Protein AF-A0A7V5ELS0-F1 (afdb_monomer_lite)

Foldseek 3Di:
DDPPDPPQALVLLLVCLQVQLVVQLVVLVVVVVVCVVVVNDDPPDDPLNVSLVSSVVSLVCLVVVLVVVVVVVSRVSSNVSNVVNSVVSVVVSCVVNVCVVPVD

Secondary structure (DSSP, 8-state):
---------HHHHHHHHHHHHHHHHHHHHHHHHHHHHTT-S-TTS-HHHHHHHHHHHHHHTTHHHHHHHHHSTT-HHHHHHHHHHHHHHHHHHHHHHSHHHH--

Structure (mmCIF, N/CA/C/O backbone):
data_AF-A0A7V5ELS0-F1
#
_entry.id   AF-A0A7V5ELS0-F1
#
loop_
_atom_site.group_PDB
_atom_site.id
_atom_site.type_symbol
_atom_site.label_atom_id
_atom_site.label_alt_id
_atom_site.label_comp_id
_atom_site.label_asym_id
_atom_site.label_entity_id
_atom_site.label_seq_id
_atom_site.pdbx_PDB_ins_code
_atom_site.Cartn_x
_atom_site.Cartn_y
_atom_site.Cartn_z
_atom_site.occupancy
_atom_site.B_iso_or_equiv
_atom_site.auth_seq_id
_atom_site.auth_comp_id
_atom_site.auth_asym_id
_atom_site.auth_atom_id
_atom_site.pdbx_PDB_model_num
ATOM 1 N N . MET A 1 1 ? -25.639 16.045 24.629 1.00 43.44 1 MET A N 1
ATOM 2 C CA . MET A 1 1 ? -25.004 14.778 24.197 1.00 43.44 1 MET A CA 1
ATOM 3 C C . MET A 1 1 ? -24.579 14.907 22.736 1.00 43.44 1 MET A C 1
ATOM 5 O O . MET A 1 1 ? -25.321 14.530 21.839 1.00 43.44 1 MET A O 1
ATOM 9 N N . THR A 1 2 ? -23.427 15.526 22.477 1.00 42.56 2 THR A N 1
ATOM 10 C CA . THR A 1 2 ? -22.899 15.737 21.122 1.00 42.56 2 THR A CA 1
ATOM 11 C C . THR A 1 2 ? -22.137 14.495 20.660 1.00 42.56 2 THR A C 1
ATOM 13 O O . THR A 1 2 ? -21.134 14.097 21.240 1.00 42.56 2 THR A O 1
ATOM 16 N N . LYS A 1 3 ? -22.658 13.869 19.604 1.00 45.53 3 LYS A N 1
ATOM 17 C CA . LYS A 1 3 ? -22.194 12.633 18.956 1.00 45.53 3 LYS A CA 1
ATOM 18 C C . LYS A 1 3 ? -20.929 12.858 18.102 1.00 45.53 3 LYS A C 1
ATOM 20 O O . LYS A 1 3 ? -20.877 12.476 16.940 1.00 45.53 3 LYS A O 1
ATOM 25 N N . PHE A 1 4 ? -19.910 13.511 18.650 1.00 48.09 4 PHE A N 1
ATOM 26 C CA . PHE A 1 4 ? -18.614 13.655 17.986 1.00 48.09 4 PHE A CA 1
ATOM 27 C C . PHE A 1 4 ? -17.647 12.620 18.572 1.00 48.09 4 PHE A C 1
ATOM 29 O O . PHE A 1 4 ? -17.567 12.498 19.785 1.00 48.09 4 PHE A O 1
ATOM 36 N N . TYR A 1 5 ? -16.913 11.902 17.712 1.00 49.44 5 TYR A N 1
ATOM 37 C CA . TYR A 1 5 ? -15.861 10.917 18.041 1.00 49.44 5 TYR A CA 1
ATOM 38 C C . TYR A 1 5 ? -16.224 9.428 18.208 1.00 49.44 5 TYR A C 1
ATOM 40 O O . TYR A 1 5 ? -15.527 8.695 18.902 1.00 49.44 5 TYR A O 1
ATOM 48 N N . GLN A 1 6 ? -17.163 8.898 17.423 1.00 53.97 6 GLN A N 1
ATOM 49 C CA . GLN A 1 6 ? -17.016 7.509 16.948 1.00 53.97 6 GLN A CA 1
ATOM 50 C C . GLN A 1 6 ? -16.199 7.509 15.644 1.00 53.97 6 GLN A C 1
ATOM 52 O O . GLN A 1 6 ? -16.725 7.302 14.559 1.00 53.97 6 GLN A O 1
ATOM 57 N N . LYS A 1 7 ? -14.897 7.823 15.736 1.00 59.88 7 LYS A N 1
ATOM 58 C CA . LYS A 1 7 ? -13.959 7.730 14.595 1.00 59.88 7 LYS A CA 1
ATOM 59 C C . LYS A 1 7 ? -13.471 6.293 14.344 1.00 59.88 7 LYS A C 1
ATOM 61 O O . LYS A 1 7 ? -12.667 6.072 13.447 1.00 59.88 7 LYS A O 1
ATOM 66 N N . ASN A 1 8 ? -13.949 5.320 15.115 1.00 70.00 8 ASN A N 1
ATOM 67 C CA . ASN A 1 8 ? -13.645 3.914 14.904 1.00 70.00 8 ASN A CA 1
ATOM 68 C C . ASN A 1 8 ? -14.603 3.322 13.858 1.00 70.00 8 ASN A C 1
ATOM 70 O O . ASN A 1 8 ? -15.624 2.748 14.217 1.00 70.00 8 ASN A O 1
ATOM 74 N N . ASN A 1 9 ? -14.284 3.496 12.575 1.00 84.06 9 ASN A N 1
ATOM 75 C CA . ASN A 1 9 ? -15.091 2.970 11.475 1.00 84.06 9 ASN A CA 1
ATOM 76 C C . ASN A 1 9 ? -14.255 2.053 10.588 1.00 84.06 9 ASN A C 1
ATOM 78 O O . ASN A 1 9 ? -13.167 2.420 10.144 1.00 84.06 9 ASN A O 1
ATOM 82 N N . LEU A 1 10 ? -14.822 0.895 10.251 1.00 86.44 10 LEU A N 1
ATOM 83 C CA . LEU A 1 10 ? -14.217 -0.071 9.335 1.00 86.44 10 LEU A CA 1
ATOM 84 C C . LEU A 1 10 ? -13.834 0.571 7.991 1.00 86.44 10 LEU A C 1
ATOM 86 O O . LEU A 1 10 ? -12.741 0.350 7.482 1.00 86.44 10 LEU A O 1
ATOM 90 N N . GLN A 1 11 ? -14.713 1.421 7.455 1.00 88.19 11 GLN A N 1
ATOM 91 C CA . GLN A 1 11 ? -14.507 2.131 6.188 1.00 88.19 11 GLN A CA 1
ATOM 92 C C . GLN A 1 11 ? -13.285 3.057 6.216 1.00 88.19 11 GLN A C 1
ATOM 94 O O . GLN A 1 11 ? -12.556 3.127 5.231 1.00 88.19 11 GLN A O 1
ATOM 99 N N . LEU A 1 12 ? -13.029 3.734 7.345 1.00 88.38 12 LEU A N 1
ATOM 100 C CA . LEU A 1 12 ? -11.827 4.558 7.504 1.00 88.38 12 LEU A CA 1
ATOM 101 C C . LEU A 1 12 ? -10.571 3.688 7.468 1.00 88.38 12 LEU A C 1
ATOM 103 O O . LEU A 1 12 ? -9.610 4.038 6.791 1.00 88.38 12 LEU A O 1
ATOM 107 N N . GLY A 1 13 ? -10.605 2.539 8.144 1.00 88.56 13 GLY A N 1
ATOM 108 C CA . GLY A 1 13 ? -9.513 1.570 8.118 1.00 88.56 13 GLY A CA 1
ATOM 109 C C . GLY A 1 13 ? -9.210 1.062 6.712 1.00 88.56 13 GLY A C 1
ATOM 110 O O . GLY A 1 13 ? -8.056 1.066 6.297 1.00 88.56 13 GLY A O 1
ATOM 111 N N . ILE A 1 14 ? -10.249 0.692 5.960 1.00 91.69 14 ILE A N 1
ATOM 112 C CA . ILE A 1 14 ? -10.109 0.250 4.565 1.00 91.69 14 ILE A CA 1
ATOM 113 C C . ILE A 1 14 ? -9.521 1.372 3.703 1.00 91.69 14 ILE A C 1
ATOM 115 O O . ILE A 1 14 ? -8.592 1.134 2.940 1.00 91.69 14 ILE A O 1
ATOM 119 N N . GLY A 1 15 ? -10.023 2.602 3.844 1.00 92.62 15 GLY A N 1
ATOM 120 C CA . GLY A 1 15 ? -9.504 3.749 3.100 1.00 92.62 15 GLY A CA 1
ATOM 121 C C . GLY A 1 15 ? -8.019 3.993 3.371 1.00 92.62 15 GLY A C 1
ATOM 122 O O . GLY A 1 15 ? -7.247 4.171 2.434 1.00 92.62 15 GLY A O 1
ATOM 123 N N . ILE A 1 16 ? -7.603 3.938 4.638 1.00 91.25 16 ILE A N 1
ATOM 124 C CA . ILE A 1 16 ? -6.196 4.096 5.027 1.00 91.25 16 ILE A CA 1
ATOM 125 C C . ILE A 1 16 ? -5.340 2.960 4.457 1.00 91.25 16 ILE A C 1
ATOM 127 O O . ILE A 1 16 ? -4.329 3.250 3.825 1.00 91.25 16 ILE A O 1
ATOM 131 N N . GLY A 1 17 ? -5.768 1.703 4.616 1.00 91.00 17 GLY A N 1
ATOM 132 C CA . GLY A 1 17 ? -5.033 0.529 4.130 1.00 91.00 17 GLY A CA 1
ATOM 133 C C . GLY A 1 17 ? -5.014 0.359 2.606 1.00 91.00 17 GLY A C 1
ATOM 134 O O . GLY A 1 17 ? -4.350 -0.528 2.095 1.00 91.00 17 GLY A O 1
ATOM 135 N N . LEU A 1 18 ? -5.742 1.182 1.847 1.00 94.00 18 LEU A N 1
ATOM 136 C CA . LEU A 1 18 ? -5.635 1.227 0.383 1.00 94.00 18 LEU A CA 1
ATOM 137 C C . LEU A 1 18 ? -4.842 2.444 -0.089 1.00 94.00 18 LEU A C 1
ATOM 139 O O . LEU A 1 18 ? -3.972 2.330 -0.952 1.00 94.00 18 LEU A O 1
ATOM 143 N N . LEU A 1 19 ? -5.128 3.617 0.478 1.00 94.75 19 LEU A N 1
ATOM 144 C CA . LEU A 1 19 ? -4.491 4.863 0.062 1.00 94.75 19 LEU A CA 1
ATOM 145 C C . LEU A 1 19 ? -3.025 4.922 0.478 1.00 94.75 19 LEU A C 1
ATOM 147 O O . LEU A 1 19 ? -2.198 5.393 -0.301 1.00 94.75 19 LEU A O 1
ATOM 151 N N . LEU A 1 20 ? -2.689 4.455 1.683 1.00 94.12 20 LEU A N 1
ATOM 152 C CA . LEU A 1 20 ? -1.322 4.536 2.183 1.00 94.12 20 LEU A CA 1
ATOM 153 C C . LEU A 1 20 ? -0.356 3.681 1.339 1.00 94.12 20 LEU A C 1
ATOM 155 O O . LEU A 1 20 ? 0.634 4.249 0.867 1.00 94.12 20 LEU A O 1
ATOM 159 N N . PRO A 1 21 ? -0.638 2.395 1.038 1.00 94.12 21 PRO A N 1
ATOM 160 C CA . PRO A 1 21 ? 0.191 1.616 0.120 1.00 94.12 21 PRO A CA 1
ATOM 161 C C . PRO A 1 21 ? 0.282 2.238 -1.270 1.00 94.12 21 PRO A C 1
ATOM 163 O O . PRO A 1 21 ? 1.365 2.291 -1.844 1.00 94.12 21 PRO A O 1
ATOM 166 N N . LEU A 1 22 ? -0.821 2.768 -1.808 1.00 94.25 22 LEU A N 1
ATOM 167 C CA . LEU A 1 22 ? -0.825 3.383 -3.135 1.00 94.25 22 LEU A CA 1
ATOM 168 C C . LEU A 1 22 ? 0.115 4.597 -3.205 1.00 94.25 22 LEU A C 1
ATOM 170 O O . LEU A 1 22 ? 0.919 4.710 -4.130 1.00 94.25 22 LEU A O 1
ATOM 174 N N . LEU A 1 23 ? 0.057 5.482 -2.207 1.00 95.69 23 LEU A N 1
ATOM 175 C CA . LEU A 1 23 ? 0.945 6.644 -2.119 1.00 95.69 23 LEU A CA 1
ATOM 176 C C . LEU A 1 23 ? 2.413 6.226 -2.013 1.00 95.69 23 LEU A C 1
ATOM 178 O O . LEU A 1 23 ? 3.267 6.791 -2.694 1.00 95.69 23 LEU A O 1
ATOM 182 N N . VAL A 1 24 ? 2.705 5.218 -1.190 1.00 94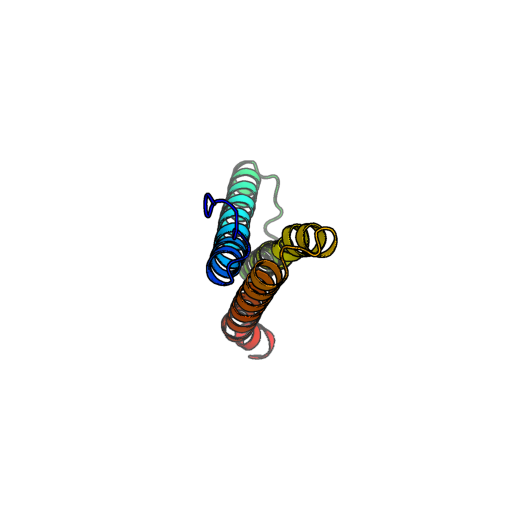.75 24 VAL A N 1
ATOM 183 C CA . VAL A 1 24 ? 4.069 4.707 -1.004 1.00 94.75 24 VAL A CA 1
ATOM 184 C C . VAL A 1 24 ? 4.583 4.036 -2.271 1.00 94.75 24 VAL A C 1
ATOM 186 O O . VAL A 1 24 ? 5.739 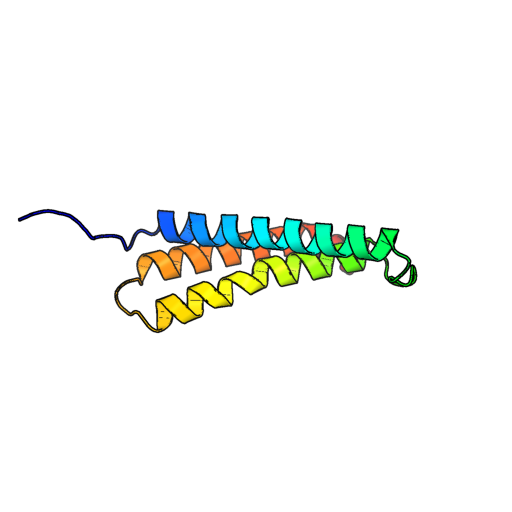4.242 -2.630 1.00 94.75 24 VAL A O 1
ATOM 189 N N . TYR A 1 25 ? 3.733 3.304 -2.991 1.00 94.62 25 TYR A N 1
ATOM 190 C CA . TYR A 1 25 ? 4.078 2.714 -4.280 1.00 94.62 25 TYR A CA 1
ATOM 191 C C . TYR A 1 25 ? 4.533 3.785 -5.273 1.00 94.62 25 TYR A C 1
ATOM 193 O O . TYR A 1 25 ? 5.641 3.695 -5.799 1.00 94.62 25 TYR A O 1
ATOM 201 N N . PHE A 1 26 ? 3.728 4.834 -5.480 1.00 94.81 26 PHE A N 1
ATOM 202 C CA . PHE A 1 26 ? 4.086 5.932 -6.384 1.00 94.81 26 PHE A CA 1
ATOM 203 C C . PHE A 1 26 ? 5.333 6.689 -5.925 1.00 94.81 26 PHE A C 1
ATOM 205 O O . PHE A 1 26 ? 6.183 7.021 -6.750 1.00 94.81 26 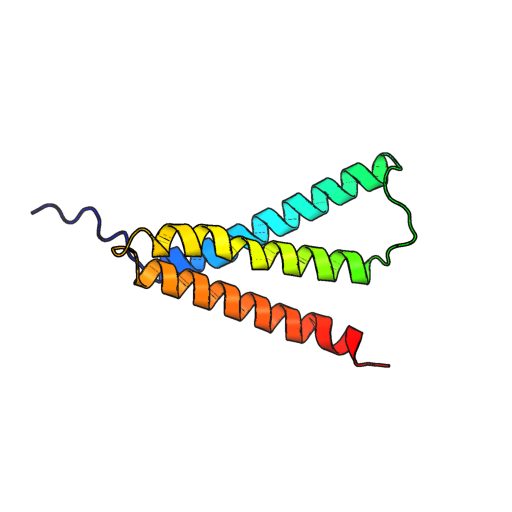PHE A O 1
ATOM 212 N N . LEU A 1 27 ? 5.473 6.926 -4.619 1.00 95.56 27 LEU A N 1
ATOM 213 C CA . LEU A 1 27 ? 6.639 7.597 -4.052 1.00 95.56 27 LEU A CA 1
ATOM 214 C C . LEU A 1 27 ? 7.922 6.796 -4.295 1.00 95.56 27 LEU A C 1
ATOM 216 O O . LEU A 1 27 ? 8.899 7.348 -4.795 1.00 95.56 27 LEU A O 1
ATOM 220 N N . LEU A 1 28 ? 7.917 5.493 -4.003 1.00 93.31 28 LEU A N 1
ATOM 221 C CA . LEU A 1 28 ? 9.066 4.620 -4.247 1.00 93.31 28 LEU A CA 1
ATOM 222 C C . LEU A 1 28 ? 9.397 4.557 -5.739 1.00 93.31 28 LEU A C 1
ATOM 224 O O . LEU A 1 28 ? 10.561 4.689 -6.111 1.00 93.31 28 LEU A O 1
ATOM 228 N N . HIS A 1 29 ? 8.387 4.421 -6.600 1.00 91.44 29 HIS A N 1
ATOM 229 C CA . HIS A 1 29 ? 8.597 4.396 -8.044 1.00 91.44 29 HIS A CA 1
ATOM 230 C C . HIS A 1 29 ? 9.185 5.714 -8.573 1.00 91.44 29 HIS A C 1
ATOM 232 O O . HIS A 1 29 ? 10.064 5.688 -9.435 1.00 91.44 29 HIS A O 1
ATOM 238 N N . GLY A 1 30 ? 8.743 6.853 -8.033 1.00 91.38 30 GLY A N 1
ATOM 239 C CA . GLY A 1 30 ? 9.279 8.176 -8.354 1.00 91.38 30 GLY A CA 1
ATOM 240 C C . GLY A 1 30 ? 10.730 8.349 -7.905 1.00 91.38 30 GLY A C 1
ATOM 241 O O . GLY A 1 30 ? 11.555 8.820 -8.685 1.00 91.38 30 GLY A O 1
ATOM 242 N N . ILE A 1 31 ? 11.073 7.899 -6.693 1.00 91.00 31 ILE A N 1
ATOM 243 C CA . ILE A 1 31 ? 12.463 7.885 -6.206 1.00 91.00 31 ILE A CA 1
ATOM 244 C C . ILE A 1 31 ? 13.341 7.050 -7.141 1.00 91.00 31 ILE A C 1
ATOM 246 O O . ILE A 1 31 ? 14.408 7.504 -7.550 1.00 91.00 31 ILE A O 1
ATOM 250 N N . TYR A 1 32 ? 12.879 5.859 -7.529 1.00 87.94 32 TYR A N 1
ATOM 251 C CA . TYR A 1 32 ? 13.598 5.007 -8.475 1.00 87.94 32 TYR A CA 1
ATOM 252 C C . TYR A 1 32 ? 13.812 5.693 -9.827 1.00 87.94 32 TYR A C 1
ATOM 254 O O . TYR A 1 32 ? 14.929 5.672 -10.334 1.00 87.94 32 TYR A O 1
ATOM 262 N N . ALA A 1 33 ? 12.788 6.345 -10.382 1.00 87.56 33 ALA A N 1
ATOM 263 C CA . ALA A 1 33 ? 12.903 7.058 -11.653 1.00 87.56 33 ALA A CA 1
ATOM 264 C C . ALA A 1 33 ? 13.933 8.202 -11.593 1.00 87.56 33 ALA A C 1
ATOM 266 O O . ALA A 1 33 ? 14.702 8.391 -12.533 1.00 87.56 33 ALA A O 1
ATOM 267 N N . ILE A 1 34 ? 13.991 8.937 -10.478 1.00 90.00 34 ILE A N 1
ATOM 268 C CA . ILE A 1 34 ? 14.989 9.996 -10.266 1.00 90.00 34 ILE A CA 1
ATOM 269 C C . ILE A 1 34 ? 16.398 9.397 -10.155 1.00 90.00 34 ILE A C 1
ATOM 271 O O . ILE A 1 34 ? 17.346 9.926 -10.733 1.00 90.00 34 ILE A O 1
ATOM 275 N N . LEU A 1 35 ? 16.562 8.291 -9.426 1.00 87.94 35 LEU A N 1
ATOM 276 C CA . LEU A 1 35 ? 17.860 7.627 -9.279 1.00 87.94 35 LEU A CA 1
ATOM 277 C C . LEU A 1 35 ? 18.364 7.035 -10.606 1.00 87.94 35 LEU A C 1
ATOM 279 O O . LEU A 1 35 ? 19.561 7.109 -10.884 1.00 87.94 35 LEU A O 1
ATOM 283 N N . GLU A 1 36 ? 17.458 6.500 -11.428 1.00 85.81 36 GLU A N 1
ATOM 284 C CA . GLU A 1 36 ? 17.743 5.962 -12.765 1.00 85.81 36 GLU A CA 1
ATOM 285 C C . GLU A 1 36 ? 18.213 7.072 -13.714 1.00 85.81 36 GLU A C 1
ATOM 287 O O . GLU A 1 36 ? 19.259 6.935 -14.344 1.00 85.81 36 GLU A O 1
ATOM 292 N N . GLN A 1 37 ? 17.517 8.216 -13.736 1.00 85.00 37 GLN A N 1
ATOM 293 C CA . GLN A 1 37 ? 17.901 9.380 -14.548 1.00 85.00 37 GLN A CA 1
ATOM 294 C C . GLN A 1 37 ? 19.271 9.956 -14.169 1.00 85.00 37 GLN A C 1
ATOM 296 O O . GLN A 1 37 ? 20.002 10.430 -15.032 1.00 85.00 37 GLN A O 1
ATOM 301 N N . ASN A 1 38 ? 19.633 9.896 -12.887 1.00 87.00 38 ASN A N 1
ATOM 302 C CA . ASN A 1 38 ? 20.926 10.372 -12.397 1.00 87.00 38 ASN A CA 1
ATOM 303 C C . ASN A 1 38 ? 22.049 9.320 -12.514 1.00 87.00 38 ASN A C 1
ATOM 305 O O . ASN A 1 38 ? 23.149 9.555 -12.021 1.00 87.00 38 ASN A O 1
ATOM 309 N N . GLY A 1 39 ? 21.787 8.157 -13.123 1.00 82.31 39 GLY A N 1
ATOM 310 C CA . GLY A 1 39 ? 22.790 7.111 -13.347 1.00 82.31 39 GLY A CA 1
ATOM 311 C C . GLY A 1 39 ? 23.238 6.362 -12.087 1.00 82.31 39 GLY A C 1
ATOM 312 O O . GLY A 1 39 ? 24.238 5.649 -12.126 1.00 82.31 39 GLY A O 1
ATOM 313 N N . HIS A 1 40 ? 22.517 6.495 -10.969 1.00 77.00 40 HIS A N 1
ATOM 314 C CA . HIS A 1 40 ? 22.878 5.866 -9.691 1.00 77.00 40 HIS A CA 1
ATOM 315 C C . HIS A 1 40 ? 22.405 4.409 -9.565 1.00 77.00 40 HIS A C 1
ATOM 317 O O . HIS A 1 40 ? 22.747 3.737 -8.592 1.00 77.00 40 HIS A O 1
ATOM 323 N N . LEU A 1 41 ? 21.606 3.910 -10.512 1.00 74.88 41 LEU A N 1
ATOM 324 C CA . LEU A 1 41 ? 21.093 2.541 -10.493 1.00 74.88 41 LEU A CA 1
ATOM 325 C C . LEU A 1 41 ? 21.803 1.676 -11.529 1.00 74.88 41 LEU A C 1
ATOM 327 O O . LEU A 1 41 ? 21.864 2.007 -12.710 1.00 74.88 41 LEU A O 1
ATOM 331 N N . ALA A 1 42 ? 22.299 0.525 -11.080 1.00 66.19 42 ALA A N 1
ATOM 332 C CA . ALA A 1 42 ? 22.785 -0.507 -11.977 1.00 66.19 42 ALA A CA 1
ATOM 333 C C . ALA A 1 42 ? 21.594 -1.135 -12.724 1.00 66.19 42 ALA A C 1
ATOM 335 O O . ALA A 1 42 ? 20.672 -1.659 -12.099 1.00 66.19 42 ALA A O 1
ATOM 336 N N . ASN A 1 43 ? 21.652 -1.160 -14.059 1.00 67.50 43 ASN A N 1
ATOM 337 C CA . ASN A 1 43 ? 20.682 -1.844 -14.935 1.00 67.50 43 ASN A CA 1
ATOM 338 C C . ASN A 1 43 ? 20.638 -3.379 -14.744 1.00 67.50 43 ASN A C 1
ATOM 340 O O . ASN A 1 43 ? 19.996 -4.084 -15.517 1.00 67.50 43 ASN A O 1
ATOM 344 N N . SER A 1 44 ? 21.349 -3.921 -13.751 1.00 67.69 44 SER A N 1
ATOM 345 C CA . SER A 1 44 ? 21.444 -5.355 -13.478 1.00 67.69 44 SER A CA 1
ATOM 346 C C . SER A 1 44 ? 20.205 -5.929 -12.787 1.00 67.69 44 SER A C 1
ATOM 348 O O . SER A 1 44 ? 19.987 -7.137 -12.850 1.00 67.69 44 SER A O 1
ATOM 350 N N . ILE A 1 45 ? 19.381 -5.094 -12.144 1.00 71.00 45 ILE A N 1
ATOM 351 C CA . ILE A 1 45 ? 18.116 -5.536 -11.545 1.00 71.00 45 ILE A CA 1
ATOM 352 C C . ILE A 1 45 ? 17.018 -5.479 -12.607 1.00 71.00 45 ILE A C 1
ATOM 354 O O . ILE A 1 45 ? 16.741 -4.415 -13.162 1.00 71.00 45 ILE A O 1
ATOM 358 N N . SER A 1 46 ? 16.357 -6.611 -12.868 1.00 81.81 46 SER A N 1
ATOM 359 C CA . SER A 1 46 ? 15.256 -6.659 -13.832 1.00 81.81 46 SER A CA 1
ATOM 360 C C . SER A 1 46 ? 14.102 -5.745 -13.405 1.00 81.81 46 SER A C 1
ATOM 362 O O . SER A 1 46 ? 13.757 -5.641 -12.224 1.00 81.81 46 SER A O 1
ATOM 364 N N . VAL A 1 47 ? 13.477 -5.086 -14.385 1.00 82.25 47 VAL A N 1
ATOM 365 C CA . VAL A 1 47 ? 12.323 -4.195 -14.160 1.00 82.25 47 VAL A CA 1
ATOM 366 C C . VAL A 1 47 ? 11.198 -4.929 -13.421 1.00 82.25 47 VAL A C 1
ATOM 368 O O . VAL A 1 47 ? 10.607 -4.381 -12.492 1.00 82.25 47 VAL A O 1
ATOM 371 N N . GLU A 1 48 ? 10.980 -6.197 -13.769 1.00 83.81 48 GLU A N 1
ATOM 372 C CA . GLU A 1 48 ? 10.058 -7.126 -13.107 1.00 83.81 48 GLU A CA 1
ATOM 373 C C . GLU A 1 48 ? 10.370 -7.302 -11.613 1.00 83.81 48 GLU A C 1
ATOM 375 O O . GLU A 1 48 ? 9.493 -7.132 -10.765 1.00 83.81 48 GLU A O 1
ATOM 380 N N . PHE A 1 49 ? 11.626 -7.602 -11.259 1.00 83.50 49 PHE A N 1
ATOM 381 C CA . PHE A 1 49 ? 12.025 -7.790 -9.862 1.00 83.50 49 PHE A CA 1
ATOM 382 C C . PHE A 1 49 ? 11.861 -6.500 -9.049 1.00 83.50 49 PHE A C 1
ATOM 384 O O . PHE A 1 49 ? 11.392 -6.525 -7.905 1.00 83.50 49 PHE A O 1
ATOM 391 N N . ARG A 1 50 ? 12.190 -5.358 -9.663 1.00 87.19 50 ARG A N 1
ATOM 392 C CA . ARG A 1 50 ? 12.015 -4.028 -9.072 1.00 87.19 50 ARG A CA 1
ATOM 393 C C . ARG A 1 50 ? 10.545 -3.740 -8.768 1.00 87.19 50 ARG A C 1
ATOM 395 O O . ARG A 1 50 ? 10.222 -3.400 -7.632 1.00 87.19 50 ARG A O 1
ATOM 402 N N . GLN A 1 51 ? 9.651 -3.924 -9.739 1.00 89.50 51 GLN A N 1
ATOM 403 C CA . GLN A 1 51 ? 8.214 -3.688 -9.557 1.00 89.50 51 GLN A CA 1
ATOM 404 C C . GLN A 1 51 ? 7.608 -4.596 -8.481 1.00 89.50 51 GLN A C 1
ATOM 406 O O . GLN A 1 51 ? 6.887 -4.114 -7.605 1.00 89.50 51 GLN A O 1
ATOM 411 N N . ARG A 1 52 ? 7.963 -5.888 -8.488 1.00 90.19 52 ARG A N 1
ATOM 412 C CA . ARG A 1 52 ? 7.522 -6.870 -7.484 1.00 90.19 52 ARG A CA 1
ATOM 413 C C . ARG A 1 52 ? 7.908 -6.443 -6.067 1.00 90.19 52 ARG A C 1
ATOM 415 O O . ARG A 1 52 ? 7.063 -6.445 -5.172 1.00 90.19 52 ARG A O 1
ATOM 422 N N . THR A 1 53 ? 9.163 -6.031 -5.884 1.00 90.88 53 THR A N 1
ATOM 423 C CA . THR A 1 53 ? 9.706 -5.620 -4.580 1.00 90.88 53 THR A CA 1
ATOM 424 C C . THR A 1 53 ? 9.084 -4.312 -4.094 1.00 90.88 53 THR A C 1
ATOM 426 O O . THR A 1 53 ? 8.677 -4.223 -2.938 1.00 90.88 53 THR A O 1
ATOM 429 N N . ILE A 1 54 ? 8.953 -3.308 -4.969 1.00 93.06 54 ILE A N 1
ATOM 430 C CA . ILE A 1 54 ? 8.325 -2.021 -4.627 1.00 93.06 54 ILE A CA 1
ATOM 431 C C . ILE A 1 54 ? 6.869 -2.226 -4.200 1.00 93.06 54 ILE A C 1
ATOM 433 O O . ILE A 1 54 ? 6.441 -1.647 -3.203 1.00 93.06 54 ILE A O 1
ATOM 437 N N . ALA A 1 55 ? 6.119 -3.076 -4.906 1.00 92.81 55 ALA A N 1
ATOM 438 C CA . ALA A 1 55 ? 4.735 -3.373 -4.556 1.00 92.81 55 ALA A CA 1
ATOM 439 C C . ALA A 1 55 ? 4.612 -4.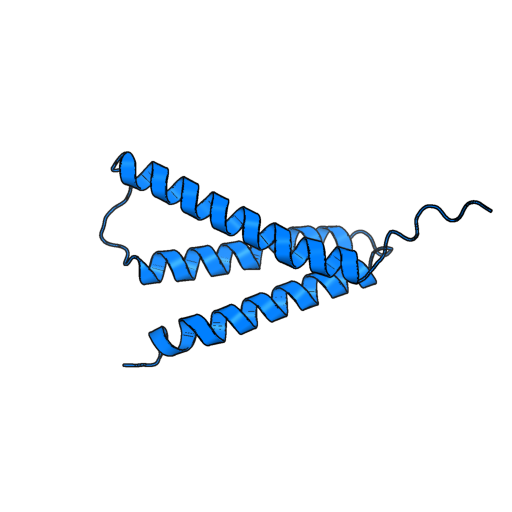062 -3.184 1.00 92.81 55 ALA A C 1
ATOM 441 O O . ALA A 1 55 ? 3.766 -3.668 -2.383 1.00 92.81 55 ALA A O 1
ATOM 442 N N . LEU A 1 56 ? 5.489 -5.020 -2.861 1.00 93.75 56 LEU A N 1
ATOM 443 C CA . LEU A 1 56 ? 5.514 -5.640 -1.529 1.00 93.75 56 LEU A CA 1
ATOM 444 C C . LEU A 1 56 ? 5.861 -4.639 -0.423 1.00 93.75 56 LEU A C 1
ATOM 446 O O . LEU A 1 56 ? 5.204 -4.630 0.616 1.00 93.75 56 LEU A O 1
ATOM 450 N N . LEU A 1 57 ? 6.867 -3.786 -0.640 1.00 94.19 57 LEU A N 1
ATOM 451 C CA . LEU A 1 57 ? 7.257 -2.749 0.321 1.00 94.19 57 LEU A CA 1
ATOM 452 C C . LEU A 1 57 ? 6.124 -1.749 0.563 1.00 94.19 57 LEU A C 1
ATOM 454 O O . LEU A 1 57 ? 5.883 -1.352 1.703 1.00 94.19 57 LEU A O 1
ATOM 458 N N . ALA A 1 58 ? 5.411 -1.379 -0.499 1.00 94.12 58 ALA A N 1
ATOM 459 C CA . ALA A 1 58 ? 4.248 -0.516 -0.414 1.00 94.12 58 ALA A CA 1
ATOM 460 C C . ALA A 1 58 ? 3.128 -1.149 0.422 1.00 94.12 58 ALA A C 1
ATOM 462 O O . ALA A 1 58 ? 2.600 -0.485 1.301 1.00 94.12 58 ALA A O 1
ATOM 463 N N . ILE A 1 59 ? 2.810 -2.432 0.224 1.00 93.94 59 ILE A N 1
ATOM 464 C CA . ILE A 1 59 ? 1.801 -3.141 1.035 1.00 93.94 59 ILE A CA 1
ATOM 465 C C . ILE A 1 59 ? 2.262 -3.281 2.493 1.00 93.94 59 ILE A C 1
ATOM 467 O O . ILE A 1 59 ? 1.478 -3.107 3.424 1.00 93.94 59 ILE A O 1
ATOM 471 N N . ALA A 1 60 ? 3.548 -3.555 2.718 1.00 94.38 60 ALA A N 1
ATOM 472 C CA . ALA A 1 60 ? 4.105 -3.724 4.058 1.00 94.38 60 ALA A CA 1
ATOM 473 C C . ALA A 1 60 ? 4.030 -2.448 4.917 1.00 94.38 60 ALA A C 1
ATOM 475 O O . ALA A 1 60 ? 4.105 -2.537 6.146 1.00 94.38 60 ALA A O 1
ATOM 476 N N . ILE A 1 61 ? 3.846 -1.268 4.312 1.00 94.62 61 ILE A N 1
ATOM 477 C CA . ILE A 1 61 ? 3.746 -0.010 5.057 1.00 94.62 61 ILE A CA 1
ATOM 478 C C . ILE A 1 61 ? 2.537 0.028 6.001 1.00 94.62 61 ILE A C 1
ATOM 480 O O . ILE A 1 61 ? 2.595 0.704 7.028 1.00 94.62 61 ILE A O 1
ATOM 484 N N . ASP A 1 62 ? 1.478 -0.738 5.714 1.00 92.69 62 ASP A N 1
ATOM 485 C CA . ASP A 1 62 ? 0.266 -0.806 6.539 1.00 92.69 62 ASP A CA 1
ATOM 486 C C . ASP A 1 62 ? 0.519 -1.371 7.942 1.00 92.69 62 ASP A C 1
ATOM 488 O O . ASP A 1 62 ? -0.262 -1.147 8.871 1.00 92.69 62 ASP A O 1
ATOM 492 N N . VAL A 1 63 ? 1.667 -2.018 8.162 1.00 91.31 63 VAL A N 1
ATOM 493 C CA . VAL A 1 63 ? 2.111 -2.422 9.501 1.00 91.31 63 VAL A CA 1
ATOM 494 C C . VAL A 1 63 ? 2.299 -1.206 10.421 1.00 91.31 63 VAL A C 1
ATOM 496 O O . VAL A 1 63 ? 2.065 -1.309 11.627 1.00 91.31 63 VAL A O 1
ATOM 499 N N . ILE A 1 64 ? 2.668 -0.037 9.881 1.00 91.69 64 ILE A N 1
ATOM 500 C CA . ILE A 1 64 ? 2.849 1.204 10.651 1.00 91.69 64 ILE A CA 1
ATOM 501 C C . ILE A 1 64 ? 1.527 1.667 11.291 1.00 91.69 64 ILE A C 1
ATOM 503 O O . ILE A 1 64 ? 1.477 1.748 12.527 1.00 91.69 64 ILE A O 1
ATOM 507 N N . PRO A 1 65 ? 0.445 1.946 10.529 1.00 86.06 65 PRO A N 1
ATOM 508 C CA . PRO A 1 65 ? -0.839 2.296 11.125 1.00 86.06 65 PRO A CA 1
ATOM 509 C C . PRO A 1 65 ? -1.392 1.155 11.983 1.00 86.06 65 PRO A C 1
ATOM 511 O O . PRO A 1 65 ? -1.959 1.422 13.042 1.00 86.06 65 PRO A O 1
ATOM 514 N N . MET A 1 66 ? -1.161 -0.110 11.615 1.00 86.94 66 MET A N 1
ATOM 515 C CA . MET A 1 66 ? -1.608 -1.251 12.417 1.00 86.94 66 MET A CA 1
ATOM 516 C C . MET A 1 66 ? -0.971 -1.257 13.815 1.00 86.94 66 MET A C 1
ATOM 518 O O . MET A 1 66 ? -1.676 -1.411 14.813 1.00 86.94 66 MET A O 1
ATOM 522 N N . ARG A 1 67 ? 0.339 -0.992 13.922 1.00 88.75 67 ARG A N 1
ATOM 523 C CA . ARG A 1 67 ? 1.043 -0.878 15.211 1.00 88.75 67 ARG A CA 1
ATOM 524 C C . ARG A 1 67 ? 0.568 0.327 16.025 1.00 88.75 67 ARG A C 1
ATOM 526 O O . ARG A 1 67 ? 0.447 0.235 17.248 1.00 88.75 67 ARG A O 1
ATOM 533 N N . TYR A 1 68 ? 0.272 1.445 15.362 1.00 87.88 68 TYR A N 1
ATOM 534 C CA . TYR A 1 68 ? -0.291 2.630 16.010 1.00 87.88 68 TYR A CA 1
ATOM 535 C C . TYR A 1 68 ? -1.683 2.348 16.604 1.00 87.88 68 TYR A C 1
ATOM 537 O O . TYR A 1 68 ? -1.917 2.618 17.785 1.00 87.88 68 TYR A O 1
ATOM 545 N N . TYR A 1 69 ? -2.587 1.733 15.834 1.00 84.88 69 TYR A N 1
ATOM 546 C CA . TYR A 1 69 ? -3.932 1.383 16.306 1.00 84.88 69 TYR A CA 1
ATOM 547 C C . TYR A 1 69 ? -3.925 0.272 17.355 1.00 84.88 69 TYR A C 1
ATOM 549 O O . TYR A 1 69 ? -4.729 0.311 18.280 1.00 84.88 69 TYR A O 1
ATOM 557 N N . GLN A 1 70 ? -2.979 -0.666 17.294 1.00 82.19 70 GLN A N 1
ATOM 558 C CA . GLN A 1 70 ? -2.835 -1.699 18.320 1.00 82.19 70 GLN A CA 1
ATOM 559 C C . GLN A 1 70 ? -2.504 -1.106 19.701 1.00 82.19 70 GLN A C 1
ATOM 561 O O . GLN A 1 70 ? -3.006 -1.588 20.720 1.00 82.19 70 GLN A O 1
ATOM 566 N N . LYS A 1 71 ? -1.701 -0.032 19.747 1.00 82.62 71 LYS A N 1
ATOM 567 C CA . LYS A 1 71 ? -1.419 0.709 20.988 1.00 82.62 71 LYS A CA 1
ATOM 568 C C . LYS A 1 71 ? -2.661 1.453 21.500 1.00 82.62 71 LYS A C 1
ATOM 570 O O . LYS A 1 71 ? -2.860 1.563 22.707 1.00 82.62 71 LYS A O 1
ATOM 575 N N . ASN A 1 72 ? -3.523 1.903 20.591 1.00 77.38 72 ASN A N 1
ATOM 576 C CA . ASN A 1 72 ? -4.753 2.632 20.881 1.00 77.38 72 ASN A CA 1
ATOM 577 C C . ASN A 1 72 ? -5.990 1.716 20.777 1.00 77.38 72 ASN A C 1
ATOM 579 O O . ASN A 1 72 ? -6.741 1.757 19.804 1.00 77.38 72 ASN A O 1
ATOM 583 N N . ARG A 1 73 ? -6.252 0.943 21.843 1.00 68.69 73 ARG A N 1
ATOM 584 C CA . ARG A 1 73 ? -7.353 -0.046 21.982 1.00 68.69 73 ARG A CA 1
ATOM 585 C C . ARG A 1 73 ? -8.763 0.436 21.586 1.00 68.69 73 ARG A C 1
ATOM 587 O O . ARG A 1 73 ? -9.642 -0.394 21.407 1.00 68.69 73 ARG A O 1
ATOM 594 N N . PHE A 1 74 ? -8.991 1.740 21.440 1.00 70.38 74 PHE A N 1
ATOM 595 C CA . PHE A 1 74 ? -10.264 2.324 21.003 1.00 70.38 74 PHE A CA 1
ATOM 596 C C . PHE A 1 74 ? -10.544 2.197 19.489 1.00 70.38 74 PHE A C 1
ATOM 598 O O . PHE A 1 74 ? -11.653 2.501 19.059 1.00 70.38 74 PHE A O 1
ATOM 605 N N . TRP A 1 75 ? -9.574 1.759 18.675 1.00 77.81 75 TRP A N 1
ATOM 606 C CA . TRP A 1 75 ? -9.641 1.790 17.201 1.00 77.81 75 TRP A CA 1
ATOM 607 C C . TRP A 1 75 ? -9.705 0.397 16.561 1.00 77.81 75 TRP A C 1
ATOM 609 O O . TRP A 1 75 ? -9.090 0.146 15.524 1.00 77.81 75 TRP A O 1
ATOM 619 N N . VAL A 1 76 ? -10.430 -0.530 17.189 1.00 81.81 76 VAL A N 1
ATOM 620 C CA . VAL A 1 76 ? -10.459 -1.945 16.783 1.00 81.81 76 VAL A CA 1
ATOM 621 C C . VAL A 1 76 ? -11.026 -2.136 15.373 1.00 81.81 76 VAL A C 1
ATOM 623 O O . VAL A 1 76 ? -10.439 -2.874 14.586 1.00 81.81 76 VAL A O 1
ATOM 626 N N . ASP A 1 77 ? -12.117 -1.460 15.011 1.00 84.69 77 ASP A N 1
ATOM 627 C CA . ASP A 1 77 ? -12.740 -1.626 13.687 1.00 84.69 77 ASP A CA 1
ATOM 628 C C . ASP A 1 77 ? -11.910 -0.977 12.581 1.00 84.69 77 ASP A C 1
ATOM 630 O O . ASP A 1 77 ? -11.795 -1.520 11.485 1.00 84.69 77 ASP A O 1
ATOM 634 N N . THR A 1 78 ? -11.259 0.146 12.884 1.00 86.19 78 THR A N 1
ATOM 635 C CA . THR A 1 78 ? -10.316 0.795 11.961 1.00 86.19 78 THR A CA 1
ATOM 636 C C . THR A 1 78 ? -9.110 -0.109 11.713 1.00 86.19 78 THR A C 1
ATOM 638 O O . THR A 1 78 ? -8.730 -0.327 10.567 1.00 86.19 78 THR A O 1
ATOM 641 N N . MET A 1 79 ? -8.552 -0.711 12.768 1.00 87.75 79 MET A N 1
ATOM 642 C CA . MET A 1 79 ? -7.463 -1.682 12.647 1.00 87.75 79 MET A CA 1
ATOM 643 C C . MET A 1 79 ? -7.873 -2.878 11.779 1.00 87.75 79 MET A C 1
ATOM 645 O O . MET A 1 79 ? -7.140 -3.236 10.863 1.00 87.75 79 MET A O 1
ATOM 649 N N . ARG A 1 80 ? -9.066 -3.449 12.006 1.00 89.56 80 ARG A N 1
ATOM 650 C CA . ARG A 1 80 ? -9.602 -4.542 11.173 1.00 89.56 80 ARG A CA 1
ATOM 651 C C . ARG A 1 80 ? -9.737 -4.127 9.711 1.00 89.56 80 ARG A C 1
ATOM 653 O O . ARG A 1 80 ? -9.399 -4.914 8.835 1.00 89.56 80 ARG A O 1
ATOM 660 N N . GLY A 1 81 ? -10.189 -2.901 9.451 1.00 91.06 81 GLY A N 1
ATOM 661 C CA . GLY A 1 81 ? -10.306 -2.361 8.097 1.00 91.06 81 GLY A CA 1
ATOM 662 C C . GLY A 1 81 ? -8.959 -2.282 7.379 1.00 91.06 81 GLY A C 1
ATOM 663 O O . GLY A 1 81 ? -8.864 -2.732 6.240 1.00 91.06 81 GLY A O 1
ATOM 664 N N . VAL A 1 82 ? -7.915 -1.795 8.062 1.00 91.94 82 VAL A N 1
ATOM 665 C CA . VAL A 1 82 ? -6.543 -1.767 7.521 1.00 91.94 82 VAL A CA 1
ATOM 666 C C . VAL A 1 82 ? -6.057 -3.184 7.226 1.00 91.94 82 VAL A C 1
ATOM 668 O O . VAL A 1 82 ? -5.569 -3.445 6.135 1.00 91.94 82 VAL A O 1
ATOM 671 N N . THR A 1 83 ? -6.245 -4.128 8.154 1.00 91.69 83 THR A N 1
ATOM 672 C CA . THR A 1 83 ? -5.827 -5.524 7.953 1.00 91.69 83 THR A CA 1
ATOM 673 C C . THR A 1 83 ? -6.544 -6.180 6.771 1.00 91.69 83 THR A C 1
ATOM 675 O O . THR A 1 83 ? -5.913 -6.901 6.003 1.00 91.69 83 THR A O 1
ATOM 678 N N . ILE A 1 84 ? -7.847 -5.929 6.598 1.00 93.62 84 ILE A N 1
ATOM 679 C CA . ILE A 1 84 ? -8.616 -6.447 5.458 1.00 93.62 84 ILE A CA 1
ATOM 680 C C . ILE A 1 84 ? -8.092 -5.855 4.145 1.00 93.62 84 ILE A C 1
ATOM 682 O O . ILE A 1 84 ? -7.863 -6.606 3.200 1.00 93.62 84 ILE A O 1
ATOM 686 N N . ALA A 1 85 ? -7.862 -4.541 4.085 1.00 94.00 85 ALA A N 1
ATOM 687 C CA . ALA A 1 85 ? -7.311 -3.888 2.898 1.00 94.00 85 ALA A CA 1
ATOM 688 C C . ALA A 1 85 ? -5.911 -4.420 2.547 1.00 94.00 85 ALA A C 1
ATOM 690 O O . ALA A 1 85 ? -5.681 -4.831 1.411 1.00 94.00 85 ALA A O 1
ATOM 691 N N . MET A 1 86 ? -5.023 -4.519 3.539 1.00 94.00 86 MET A N 1
ATOM 692 C CA . MET A 1 86 ? -3.682 -5.082 3.385 1.00 94.00 86 MET A CA 1
ATOM 693 C C . MET A 1 86 ? -3.732 -6.527 2.868 1.00 94.00 86 MET A C 1
ATOM 695 O O . MET A 1 86 ? -2.987 -6.886 1.956 1.00 94.00 86 MET A O 1
ATOM 699 N N . ALA A 1 87 ? -4.636 -7.357 3.401 1.00 94.06 87 ALA A N 1
ATOM 700 C CA . ALA A 1 87 ? -4.821 -8.728 2.936 1.00 94.06 87 ALA A CA 1
ATOM 701 C C . ALA A 1 87 ? -5.297 -8.769 1.476 1.00 94.06 87 ALA A C 1
ATOM 703 O O . ALA A 1 87 ? -4.733 -9.510 0.676 1.00 94.06 87 ALA A O 1
ATOM 704 N N . VAL A 1 88 ? -6.286 -7.951 1.102 1.00 95.56 88 VAL A N 1
ATOM 705 C CA . VAL A 1 88 ? -6.782 -7.862 -0.283 1.00 95.56 88 VAL A CA 1
ATOM 706 C C . VAL A 1 88 ? -5.676 -7.425 -1.246 1.00 95.56 88 VAL A C 1
ATOM 708 O O . VAL A 1 88 ? -5.537 -8.014 -2.321 1.00 95.56 88 VAL A O 1
ATOM 711 N N . LEU A 1 89 ? -4.859 -6.442 -0.865 1.00 93.81 89 LEU A N 1
ATOM 712 C CA . LEU A 1 89 ? -3.719 -6.005 -1.670 1.00 93.81 89 LEU A CA 1
ATOM 713 C C . LEU A 1 89 ? -2.667 -7.110 -1.807 1.00 93.81 89 LEU A C 1
ATOM 715 O O . LEU A 1 89 ? -2.186 -7.351 -2.911 1.00 93.81 89 LEU A O 1
ATOM 719 N N . ALA A 1 90 ? -2.352 -7.824 -0.725 1.00 93.56 90 ALA A N 1
ATOM 720 C CA . ALA A 1 90 ? -1.419 -8.948 -0.757 1.00 93.56 90 ALA A CA 1
ATOM 721 C C . ALA A 1 90 ? -1.932 -10.100 -1.639 1.00 93.56 90 ALA A C 1
ATOM 723 O O . ALA A 1 90 ? -1.176 -10.643 -2.442 1.00 93.56 90 ALA A O 1
ATOM 724 N N . PHE A 1 91 ? -3.222 -10.440 -1.555 1.00 95.00 91 PHE A N 1
ATOM 725 C CA . PHE A 1 91 ? -3.843 -11.436 -2.433 1.00 95.00 91 PHE A CA 1
ATOM 726 C C . PHE A 1 91 ? -3.820 -11.000 -3.899 1.00 95.00 91 PHE A C 1
ATOM 728 O O . PHE A 1 91 ? -3.462 -11.796 -4.766 1.00 95.00 91 PHE A O 1
ATOM 735 N N . THR A 1 92 ? -4.142 -9.735 -4.177 1.00 93.38 92 THR A N 1
ATOM 736 C CA . THR A 1 92 ? -4.057 -9.165 -5.531 1.00 93.38 92 THR A CA 1
ATOM 737 C C . THR A 1 92 ? -2.629 -9.241 -6.069 1.00 93.38 92 THR A C 1
ATOM 739 O O . THR A 1 92 ? -2.415 -9.682 -7.197 1.00 93.38 92 THR A O 1
ATOM 742 N N . TRP A 1 93 ? -1.642 -8.880 -5.244 1.00 92.69 93 TRP A N 1
ATOM 743 C CA . TRP A 1 93 ? -0.227 -8.984 -5.585 1.00 92.69 93 TRP A CA 1
ATOM 744 C C . TRP A 1 93 ? 0.168 -10.426 -5.907 1.00 92.69 93 TRP A C 1
ATOM 746 O O . TRP A 1 93 ? 0.826 -10.660 -6.920 1.00 92.69 93 TRP A O 1
ATOM 756 N N . MET A 1 94 ? -0.276 -11.397 -5.100 1.00 90.94 94 MET A N 1
ATOM 757 C CA . MET A 1 94 ? 0.000 -12.807 -5.367 1.00 90.94 94 MET A CA 1
ATOM 758 C C . MET A 1 94 ? -0.562 -13.225 -6.724 1.00 90.94 94 MET A C 1
ATOM 760 O O . MET A 1 94 ? 0.184 -13.733 -7.546 1.00 90.94 94 MET A O 1
ATOM 764 N N . ILE A 1 95 ? -1.839 -12.967 -7.006 1.00 90.50 95 ILE A N 1
ATOM 765 C CA . ILE A 1 95 ? -2.462 -13.380 -8.275 1.00 90.50 95 ILE A CA 1
ATOM 766 C C . ILE A 1 95 ? -1.742 -12.764 -9.484 1.00 90.50 95 ILE A C 1
ATOM 768 O O . ILE A 1 95 ? -1.581 -13.433 -10.500 1.00 90.50 95 ILE A O 1
ATOM 772 N N . TYR A 1 96 ? -1.282 -11.516 -9.371 1.00 89.38 96 TYR A N 1
ATOM 773 C CA . TYR A 1 96 ? -0.616 -10.821 -10.470 1.00 89.38 96 TYR A CA 1
ATOM 774 C C . TYR A 1 96 ? 0.837 -11.280 -10.686 1.00 89.38 96 TYR A C 1
ATOM 776 O O . TYR A 1 96 ? 1.250 -11.495 -11.823 1.00 89.38 96 TYR A O 1
ATOM 784 N N . PHE A 1 97 ? 1.621 -11.457 -9.616 1.00 87.00 97 PHE A N 1
ATOM 785 C CA . PHE A 1 97 ? 3.066 -11.700 -9.728 1.00 87.00 97 PHE A CA 1
ATOM 786 C C . PHE A 1 97 ? 3.492 -13.165 -9.557 1.00 87.00 97 PHE A C 1
ATOM 788 O O . PHE A 1 97 ? 4.527 -13.550 -10.098 1.00 87.00 97 PHE A O 1
ATOM 795 N N . VAL A 1 98 ? 2.721 -14.001 -8.851 1.00 83.06 98 VAL A N 1
ATOM 796 C CA . VAL A 1 98 ? 3.031 -15.433 -8.634 1.00 83.06 98 VAL A CA 1
ATOM 797 C C . VAL A 1 98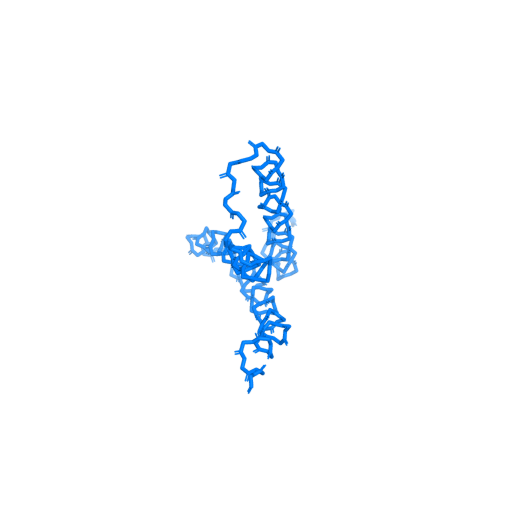 ? 3.101 -16.224 -9.945 1.00 83.06 98 VAL A C 1
ATOM 799 O O . VAL A 1 98 ? 4.053 -16.991 -10.098 1.00 83.06 98 VAL A O 1
ATOM 802 N N . PRO A 1 99 ? 2.202 -16.041 -10.934 1.00 82.88 99 PRO A N 1
ATOM 803 C CA . PRO A 1 99 ? 2.326 -16.736 -12.217 1.00 82.88 99 PRO A CA 1
ATOM 804 C C . PRO A 1 99 ? 3.655 -16.44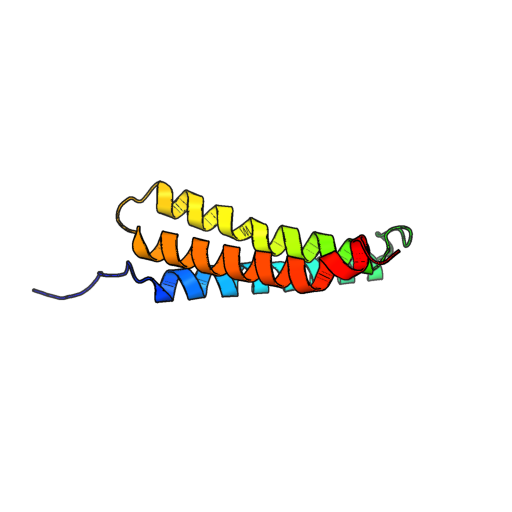3 -12.923 1.00 82.88 99 PRO A C 1
ATOM 806 O O . PRO A 1 99 ? 4.268 -17.346 -13.476 1.00 82.88 99 PRO A O 1
ATOM 809 N N . GLY A 1 100 ? 4.158 -15.209 -12.823 1.00 76.50 100 GLY A N 1
ATOM 810 C CA . GLY A 1 100 ? 5.465 -14.815 -13.356 1.00 76.50 100 GLY A CA 1
ATOM 811 C C . GLY A 1 100 ? 6.670 -15.264 -12.516 1.00 76.50 100 GLY A C 1
ATOM 812 O O . GLY A 1 100 ? 7.792 -14.861 -12.822 1.00 76.50 100 GLY A O 1
ATOM 813 N N . ILE A 1 101 ? 6.461 -16.010 -11.426 1.00 73.69 101 ILE A N 1
ATOM 814 C CA . ILE A 1 101 ? 7.510 -16.647 -10.608 1.00 73.69 101 ILE A CA 1
ATOM 815 C C . ILE A 1 101 ? 7.553 -18.158 -10.874 1.00 73.69 101 ILE A C 1
ATOM 817 O O . ILE A 1 101 ? 8.638 -18.723 -10.963 1.00 73.69 101 ILE A O 1
ATOM 821 N N . PHE A 1 102 ? 6.389 -18.805 -10.991 1.00 73.62 102 PHE A N 1
ATOM 822 C CA . PHE A 1 102 ? 6.276 -20.264 -11.134 1.00 73.62 102 PHE A CA 1
ATOM 823 C C . PHE A 1 102 ? 6.017 -20.740 -12.570 1.00 73.62 102 PHE A C 1
ATOM 825 O O . PHE A 1 102 ? 6.106 -21.935 -12.830 1.00 73.62 102 PHE A O 1
ATOM 832 N N . GLY A 1 103 ? 5.698 -19.834 -13.497 1.00 60.38 103 GLY A N 1
ATOM 833 C CA . GLY A 1 103 ? 5.599 -20.115 -14.928 1.00 60.38 103 GLY A CA 1
ATOM 834 C C . GLY A 1 103 ? 6.973 -20.125 -15.596 1.00 60.38 103 GLY A C 1
ATOM 835 O O . GLY A 1 103 ? 7.290 -19.207 -16.349 1.00 60.38 103 GLY A O 1
ATOM 836 N N . HIS A 1 104 ? 7.773 -21.144 -15.284 1.00 50.16 104 HIS A N 1
ATOM 837 C CA . HIS A 1 104 ? 8.907 -21.603 -16.087 1.00 50.16 104 HIS A CA 1
ATOM 838 C C . HIS A 1 104 ? 8.579 -22.973 -16.674 1.00 50.16 104 HIS A C 1
ATOM 840 O O . HIS A 1 104 ? 7.996 -23.797 -15.934 1.00 50.16 104 HIS A O 1
#

Radius of gyration: 17.34 Å; chains: 1; bounding box: 48×37×40 Å

pLDDT: mean 84.22, std 12.76, range [42.56, 95.69]

Sequence (104 aa):
MTKFYQKNNLQLGIGIGLLLPLLVYFLLHGIYAILEQNGHLANSISVEFRQRTIALLAIAIDVIPMRYYQKNRFWVDTMRGVTIAMAVLAFTWMIYFVPGIFGH